Protein AF-A0A3C0FY92-F1 (afdb_monomer_lite)

Foldseek 3Di:
DWDDDPQWIWDDDDPDIDIDGPVCVVVCCVPPPVSVVSVVVVCVVVPVPPPVPPDDDPVVVDPPPDD

Secondary structure (DSSP, 8-state):
-EEEETTEEEEEETTEEEEEEGGGHHHHHHH-HHHHHHHHHHHHHHTTSSSSS----GGGS------

Structure (mmCIF, N/CA/C/O backbone):
data_AF-A0A3C0FY92-F1
#
_entry.id   AF-A0A3C0FY92-F1
#
loop_
_atom_site.group_PDB
_atom_site.id
_atom_site.type_symbol
_atom_site.label_atom_id
_atom_site.label_alt_id
_atom_site.label_comp_id
_atom_site.label_asym_id
_atom_site.label_entity_id
_atom_site.label_seq_id
_atom_site.pdbx_PDB_ins_code
_atom_site.Cartn_x
_atom_site.Cartn_y
_atom_site.Cartn_z
_atom_site.occupancy
_atom_site.B_iso_or_equiv
_atom_site.auth_seq_id
_atom_site.auth_comp_id
_atom_site.auth_asym_id
_atom_site.auth_atom_id
_atom_site.pdbx_PDB_model_num
ATOM 1 N N . TYR A 1 1 ? -10.814 8.379 -3.667 1.00 73.62 1 TYR A N 1
ATOM 2 C CA . TYR A 1 1 ? -9.862 7.350 -4.112 1.00 73.62 1 TYR A CA 1
ATOM 3 C C . TYR A 1 1 ? -8.422 7.849 -4.132 1.00 73.62 1 TYR A C 1
ATOM 5 O O . TYR A 1 1 ? -7.800 7.628 -3.112 1.00 73.62 1 TYR A O 1
ATOM 13 N N . ILE A 1 2 ? -7.863 8.565 -5.123 1.00 82.12 2 ILE A N 1
ATOM 14 C CA . ILE A 1 2 ? -6.466 9.075 -5.029 1.00 82.12 2 ILE A CA 1
ATOM 15 C C . ILE A 1 2 ? -6.354 10.536 -5.495 1.00 82.12 2 ILE A C 1
ATOM 17 O O . ILE A 1 2 ? -6.864 10.877 -6.557 1.00 82.12 2 ILE A O 1
ATOM 21 N N . SER A 1 3 ? -5.661 11.389 -4.733 1.00 88.38 3 SER A N 1
ATOM 22 C CA . SER A 1 3 ? -5.200 12.721 -5.171 1.00 88.38 3 SER A CA 1
ATOM 23 C C . SER A 1 3 ? -3.681 12.845 -5.036 1.00 88.38 3 SER A C 1
ATOM 25 O O . SER A 1 3 ? -3.079 12.096 -4.267 1.00 88.38 3 SER A O 1
ATOM 27 N N . ASN A 1 4 ? -3.040 13.758 -5.775 1.00 88.50 4 ASN A N 1
ATOM 28 C CA . ASN A 1 4 ? -1.605 14.014 -5.628 1.00 88.50 4 ASN A CA 1
ATOM 29 C C . ASN A 1 4 ? -1.288 15.487 -5.329 1.00 88.50 4 ASN A C 1
ATOM 31 O O . ASN A 1 4 ? -2.077 16.390 -5.596 1.00 88.50 4 ASN A O 1
ATOM 35 N N . SER A 1 5 ? -0.118 15.705 -4.736 1.00 85.44 5 SER A N 1
ATOM 36 C CA . SER A 1 5 ? 0.526 17.008 -4.606 1.00 85.44 5 SER A CA 1
ATOM 37 C C . SER A 1 5 ? 2.038 16.793 -4.645 1.00 85.44 5 SER A C 1
ATOM 39 O O . SER A 1 5 ? 2.642 16.269 -3.703 1.00 85.44 5 SER A O 1
ATOM 41 N N . GLY A 1 6 ? 2.648 17.113 -5.788 1.00 87.62 6 GLY A N 1
ATOM 42 C CA . GLY A 1 6 ? 4.051 16.801 -6.058 1.00 87.62 6 GLY A CA 1
ATOM 43 C C . GLY A 1 6 ? 4.328 15.294 -6.003 1.00 87.62 6 GLY A C 1
ATOM 44 O O . GLY A 1 6 ? 3.634 14.497 -6.629 1.00 87.62 6 GLY A O 1
ATOM 45 N N . ALA A 1 7 ? 5.342 14.896 -5.233 1.00 87.25 7 ALA A N 1
ATOM 46 C CA . ALA A 1 7 ? 5.734 13.492 -5.064 1.00 87.25 7 ALA A CA 1
ATOM 47 C C . ALA A 1 7 ? 4.782 12.669 -4.170 1.00 87.25 7 ALA A C 1
ATOM 49 O O . ALA A 1 7 ? 4.972 11.459 -4.021 1.00 87.25 7 ALA A O 1
ATOM 50 N N . TRP A 1 8 ? 3.787 13.313 -3.554 1.00 89.38 8 TRP A N 1
ATOM 51 C CA . TRP A 1 8 ? 2.890 12.696 -2.583 1.00 89.38 8 TRP A CA 1
ATOM 52 C C . TRP A 1 8 ? 1.532 12.374 -3.186 1.00 89.38 8 TRP A C 1
ATOM 54 O O . TRP A 1 8 ? 0.924 13.199 -3.863 1.00 89.38 8 TRP A O 1
ATOM 64 N N . PHE A 1 9 ? 1.039 11.188 -2.859 1.00 92.38 9 PHE A N 1
ATOM 65 C CA . PHE A 1 9 ? -0.294 10.691 -3.155 1.00 92.38 9 PHE A CA 1
ATOM 66 C C . PHE A 1 9 ? -1.078 10.580 -1.854 1.00 92.38 9 PHE A C 1
ATOM 68 O O . PHE A 1 9 ? -0.500 10.317 -0.799 1.00 92.38 9 PHE A O 1
ATOM 75 N N . ASN A 1 10 ? -2.387 10.781 -1.925 1.00 93.69 10 ASN A N 1
ATOM 76 C CA . ASN A 1 10 ? -3.302 10.613 -0.811 1.00 93.69 10 ASN A CA 1
ATOM 77 C C . ASN A 1 10 ? -4.452 9.696 -1.224 1.00 93.69 10 ASN A C 1
ATOM 79 O O . ASN A 1 10 ? -5.253 10.058 -2.086 1.00 93.69 10 ASN A O 1
ATOM 83 N N . LEU A 1 11 ? -4.508 8.515 -0.616 1.00 91.88 11 LEU A N 1
ATOM 84 C CA . LEU A 1 11 ? -5.563 7.531 -0.791 1.00 91.88 11 LEU A CA 1
ATOM 85 C C . LEU A 1 11 ? -6.673 7.797 0.220 1.00 91.88 11 LEU A C 1
ATOM 87 O O . LEU A 1 11 ? -6.391 7.832 1.413 1.00 91.88 11 LEU A O 1
ATOM 91 N N . LYS A 1 12 ? -7.915 7.953 -0.244 1.00 93.62 12 LYS A N 1
ATOM 92 C CA . LYS A 1 12 ? -9.102 8.073 0.615 1.00 93.62 12 LYS A CA 1
ATOM 93 C C . LYS A 1 12 ? -10.215 7.137 0.165 1.00 93.62 12 LYS A C 1
ATOM 95 O O . LYS A 1 12 ? -10.612 7.225 -1.005 1.00 93.62 12 LYS A O 1
ATOM 100 N N . LYS A 1 13 ? -10.728 6.320 1.089 1.00 90.31 13 LYS A N 1
ATOM 101 C CA . LYS A 1 13 ? -11.886 5.428 0.907 1.00 90.31 13 LYS A CA 1
ATOM 102 C C . LYS A 1 13 ? -12.527 5.095 2.256 1.00 90.31 13 LYS A C 1
ATOM 104 O O . LYS A 1 13 ? -11.810 4.697 3.157 1.00 90.31 13 LYS A O 1
ATOM 109 N N . ASP A 1 14 ? -13.839 5.268 2.400 1.00 89.44 14 ASP A N 1
ATOM 110 C CA . ASP A 1 14 ? -14.634 4.800 3.555 1.00 89.44 14 ASP A CA 1
ATOM 111 C C . ASP A 1 14 ? -14.032 5.082 4.947 1.00 89.44 14 ASP A C 1
ATOM 113 O O . ASP A 1 14 ? -14.025 4.239 5.838 1.00 89.44 14 ASP A O 1
ATOM 117 N N . GLY A 1 15 ? -13.497 6.292 5.140 1.00 90.94 15 GLY A N 1
ATOM 118 C CA . GLY A 1 15 ? -12.856 6.709 6.395 1.00 90.94 15 GLY A CA 1
ATOM 119 C C . GLY A 1 15 ? -11.375 6.335 6.522 1.00 90.94 15 GLY A C 1
ATOM 120 O O . GLY A 1 15 ? -10.693 6.870 7.392 1.00 90.94 15 GLY A O 1
ATOM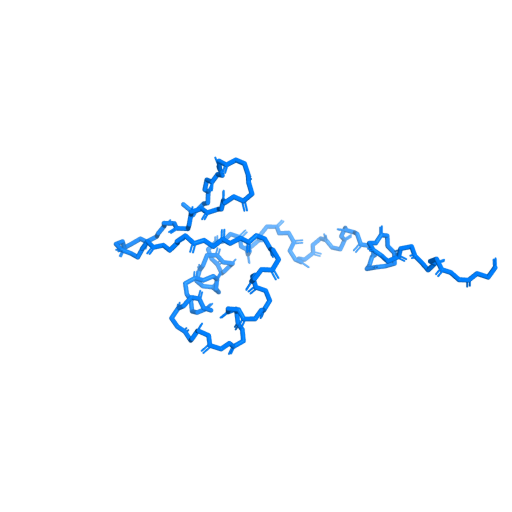 121 N N . TYR A 1 16 ? -10.847 5.504 5.623 1.00 92.50 16 TYR A N 1
ATOM 122 C CA . TYR A 1 16 ? -9.416 5.270 5.472 1.00 92.50 16 TYR A CA 1
ATOM 123 C C . TYR A 1 16 ? -8.756 6.425 4.714 1.00 92.50 16 TYR A C 1
ATOM 125 O O . TYR A 1 16 ? -9.203 6.807 3.627 1.00 92.50 16 TYR A O 1
ATOM 133 N N . GLU A 1 17 ? -7.667 6.961 5.270 1.00 94.25 17 GLU A N 1
ATOM 134 C CA . GLU A 1 17 ? -6.816 7.966 4.633 1.00 94.25 17 GLU A CA 1
ATOM 135 C C . GLU A 1 17 ? -5.339 7.591 4.775 1.00 94.25 17 GLU A C 1
ATOM 137 O O . GLU A 1 17 ? -4.843 7.366 5.879 1.00 94.25 17 GLU A O 1
ATOM 142 N N . LYS A 1 18 ? -4.608 7.561 3.657 1.00 93.88 18 LYS A N 1
ATOM 143 C CA . LYS A 1 18 ? -3.180 7.230 3.653 1.00 93.88 18 LYS A CA 1
ATOM 144 C C . LYS A 1 18 ? -2.417 8.071 2.648 1.00 93.88 18 LYS A C 1
ATOM 146 O O . LYS A 1 18 ? -2.665 8.003 1.444 1.00 93.88 18 LYS A O 1
ATOM 151 N N . LYS A 1 19 ? -1.411 8.794 3.140 1.00 94.94 19 LYS A N 1
ATOM 152 C CA . LYS A 1 19 ? -0.427 9.460 2.285 1.00 94.94 19 LYS A CA 1
ATOM 153 C C . LYS A 1 19 ? 0.751 8.543 1.998 1.00 94.94 19 LYS A C 1
ATOM 155 O O . LYS A 1 19 ? 1.279 7.912 2.907 1.00 94.94 19 LYS A O 1
ATOM 160 N N . PHE A 1 20 ? 1.182 8.507 0.745 1.00 91.62 20 PHE A N 1
ATOM 161 C CA . PHE A 1 20 ? 2.331 7.720 0.313 1.00 91.62 20 PHE A CA 1
ATOM 162 C C . PHE A 1 20 ? 3.055 8.402 -0.847 1.00 91.62 20 PHE A C 1
ATOM 164 O O . PHE A 1 20 ? 2.483 9.218 -1.564 1.00 91.62 20 PHE A O 1
ATOM 171 N N . GLN A 1 21 ? 4.328 8.076 -1.041 1.00 91.62 21 GLN A N 1
ATOM 172 C CA . GLN A 1 21 ? 5.053 8.444 -2.257 1.00 91.62 21 GLN A CA 1
ATOM 173 C C . GLN A 1 21 ? 4.945 7.309 -3.269 1.00 91.62 21 GLN A C 1
ATOM 175 O O . GLN A 1 21 ? 4.936 6.141 -2.880 1.00 91.62 21 GLN A O 1
ATOM 180 N N . LYS A 1 22 ? 4.941 7.627 -4.570 1.00 86.25 22 LYS A N 1
ATOM 181 C CA . LYS A 1 22 ? 4.871 6.604 -5.634 1.00 86.25 22 LYS A CA 1
ATOM 182 C C . LYS A 1 22 ? 5.944 5.520 -5.475 1.00 86.25 22 LYS A C 1
ATOM 184 O O . LYS A 1 22 ? 5.645 4.343 -5.631 1.00 86.25 22 LYS A O 1
ATOM 189 N N . SER A 1 23 ? 7.165 5.913 -5.109 1.00 89.12 23 SER A N 1
ATOM 190 C CA . SER A 1 23 ? 8.304 5.008 -4.895 1.00 89.12 23 SER A CA 1
ATOM 191 C C . SER A 1 23 ? 8.098 4.003 -3.760 1.00 89.12 23 SER A C 1
ATOM 193 O O . SER A 1 23 ? 8.733 2.957 -3.760 1.00 89.12 23 SER A O 1
ATOM 195 N N . LYS A 1 24 ? 7.215 4.301 -2.803 1.00 89.81 24 LYS A N 1
ATOM 196 C CA . LYS A 1 24 ? 6.923 3.445 -1.646 1.00 89.81 24 LYS A CA 1
ATOM 197 C C . LYS A 1 24 ? 5.678 2.589 -1.821 1.00 89.81 24 LYS A C 1
ATOM 199 O O . LYS A 1 24 ? 5.394 1.762 -0.965 1.00 89.81 24 LYS A O 1
ATOM 204 N N . PHE A 1 25 ? 4.959 2.741 -2.933 1.00 86.69 25 PHE A N 1
ATOM 205 C CA . PHE A 1 25 ? 3.718 2.012 -3.168 1.00 86.69 25 PHE A CA 1
ATOM 206 C C . PHE A 1 25 ? 3.908 0.491 -3.123 1.00 86.69 25 PHE A C 1
ATOM 208 O O . PHE A 1 25 ? 3.140 -0.188 -2.454 1.00 86.69 25 PHE A O 1
ATOM 215 N N . ALA A 1 26 ? 4.928 -0.042 -3.806 1.00 85.69 26 ALA A N 1
ATOM 216 C CA . ALA A 1 26 ? 5.152 -1.487 -3.881 1.00 85.69 26 ALA A CA 1
ATOM 217 C C . ALA A 1 26 ? 5.491 -2.093 -2.511 1.00 85.69 26 ALA A C 1
ATOM 219 O O . ALA A 1 26 ? 4.970 -3.151 -2.167 1.00 85.69 26 ALA A O 1
ATOM 220 N N . ASP A 1 27 ? 6.319 -1.407 -1.724 1.00 89.88 27 ASP A N 1
ATOM 221 C CA . ASP A 1 27 ? 6.682 -1.838 -0.372 1.00 89.88 27 ASP A CA 1
ATOM 222 C C . ASP A 1 27 ? 5.451 -1.794 0.541 1.00 89.88 27 ASP A C 1
ATOM 224 O O . ASP A 1 27 ? 5.108 -2.788 1.175 1.00 89.88 27 ASP A O 1
ATOM 228 N N . MET A 1 28 ? 4.688 -0.696 0.500 1.00 89.25 28 MET A N 1
ATOM 229 C CA . MET A 1 28 ? 3.449 -0.558 1.270 1.00 89.25 28 MET A CA 1
ATOM 230 C C . MET A 1 28 ? 2.397 -1.597 0.873 1.00 89.25 28 MET A C 1
ATOM 232 O O . MET A 1 28 ? 1.774 -2.194 1.737 1.00 89.25 28 MET A O 1
ATOM 236 N N . ALA A 1 29 ? 2.214 -1.889 -0.413 1.00 86.31 29 ALA A N 1
ATOM 237 C CA . ALA A 1 29 ? 1.279 -2.925 -0.849 1.00 86.31 29 ALA A CA 1
ATOM 238 C C . ALA A 1 29 ? 1.683 -4.338 -0.372 1.00 86.31 29 ALA A C 1
ATOM 240 O O . ALA A 1 29 ? 0.830 -5.219 -0.244 1.00 86.31 29 ALA A O 1
ATOM 241 N N . ARG A 1 30 ? 2.969 -4.587 -0.100 1.00 84.69 30 ARG A N 1
ATOM 242 C CA . ARG A 1 30 ? 3.442 -5.874 0.436 1.00 84.69 30 ARG A CA 1
ATOM 243 C C . ARG A 1 30 ? 3.329 -5.940 1.954 1.00 84.69 30 ARG A C 1
ATOM 245 O O . ARG A 1 30 ? 2.821 -6.936 2.472 1.00 84.69 30 ARG A O 1
ATOM 252 N N . GLU A 1 31 ? 3.797 -4.899 2.631 1.00 94.06 31 GLU A N 1
ATOM 253 C CA . GLU A 1 31 ? 4.027 -4.880 4.078 1.00 94.06 31 GLU A CA 1
ATOM 254 C C . GLU A 1 31 ? 2.826 -4.349 4.869 1.00 94.06 31 GLU A C 1
ATOM 256 O O . GLU A 1 31 ? 2.577 -4.789 5.990 1.00 94.06 31 GLU A O 1
ATOM 261 N N . ASP A 1 32 ? 2.045 -3.443 4.282 1.00 93.50 32 ASP A N 1
ATOM 262 C CA . ASP A 1 32 ? 0.884 -2.829 4.917 1.00 93.50 32 ASP A CA 1
ATOM 263 C C . ASP A 1 32 ? -0.404 -3.526 4.460 1.00 93.50 32 ASP A C 1
ATOM 265 O O . ASP A 1 32 ? -0.956 -3.275 3.383 1.00 93.50 32 ASP A O 1
ATOM 269 N N . ALA A 1 33 ? -0.875 -4.448 5.300 1.00 93.31 33 ALA A N 1
ATOM 270 C CA . ALA A 1 33 ? -2.049 -5.265 5.017 1.00 93.31 33 ALA A CA 1
ATOM 271 C C . ALA A 1 33 ? -3.337 -4.438 4.858 1.00 93.31 33 ALA A C 1
ATOM 273 O O . ALA A 1 33 ? -4.188 -4.797 4.043 1.00 93.31 33 ALA A O 1
ATOM 274 N N . GLU A 1 34 ? -3.480 -3.340 5.604 1.00 93.44 34 GLU A N 1
ATOM 275 C CA . GLU A 1 34 ? -4.656 -2.469 5.535 1.00 93.44 34 GLU A CA 1
ATOM 276 C C . GLU A 1 34 ? -4.637 -1.649 4.244 1.00 93.44 34 GLU A C 1
ATOM 278 O O . GLU A 1 34 ? -5.621 -1.633 3.504 1.00 93.44 34 GLU A O 1
ATOM 283 N N . PHE A 1 35 ? -3.485 -1.062 3.905 1.00 91.19 35 PHE A N 1
ATOM 284 C CA . PHE A 1 35 ? -3.300 -0.365 2.634 1.00 91.19 35 PHE A CA 1
ATOM 285 C C . PHE A 1 35 ? -3.559 -1.285 1.440 1.00 91.19 35 PHE A C 1
ATOM 287 O O . PHE A 1 35 ? -4.290 -0.903 0.525 1.00 91.19 35 PHE A O 1
ATOM 294 N N . ARG A 1 36 ? -3.017 -2.511 1.462 1.00 91.88 36 ARG A N 1
ATOM 295 C CA . ARG A 1 36 ? -3.271 -3.509 0.416 1.00 91.88 36 ARG A CA 1
ATOM 296 C C . ARG A 1 36 ? -4.756 -3.824 0.294 1.00 91.88 36 ARG A C 1
ATOM 298 O O . ARG A 1 36 ? -5.258 -3.847 -0.824 1.00 91.88 36 ARG A O 1
ATOM 305 N N . LYS A 1 37 ? -5.447 -4.066 1.411 1.00 93.62 37 LYS A N 1
ATOM 306 C CA . LYS A 1 37 ? -6.880 -4.375 1.405 1.00 93.62 37 LYS A CA 1
ATOM 307 C C . LYS A 1 37 ? -7.678 -3.251 0.748 1.00 93.62 37 LYS A C 1
ATOM 309 O O . LYS A 1 37 ? -8.420 -3.514 -0.183 1.00 93.62 37 LYS A O 1
ATOM 314 N N . VAL A 1 38 ? -7.457 -2.003 1.158 1.00 92.88 38 VAL A N 1
ATOM 315 C CA . VAL A 1 38 ? -8.174 -0.851 0.593 1.00 92.88 38 VAL A CA 1
ATOM 316 C C . VAL A 1 38 ? -7.886 -0.685 -0.899 1.00 92.88 38 VAL A C 1
ATOM 318 O O . VAL A 1 38 ? -8.795 -0.389 -1.666 1.00 92.88 38 VAL A O 1
ATOM 321 N N . ILE A 1 39 ? -6.639 -0.889 -1.334 1.00 89.50 39 ILE A N 1
ATOM 322 C CA . ILE A 1 39 ? -6.289 -0.867 -2.759 1.00 89.50 39 ILE A CA 1
ATOM 323 C C . ILE A 1 39 ? -7.018 -1.973 -3.525 1.00 89.50 39 ILE A C 1
ATOM 325 O O . ILE A 1 39 ? -7.553 -1.689 -4.591 1.00 89.50 39 ILE A O 1
ATOM 329 N N . LEU A 1 40 ? -7.067 -3.199 -2.999 1.00 88.44 40 LEU A N 1
ATOM 330 C CA . LEU A 1 40 ? -7.803 -4.301 -3.623 1.00 88.44 40 LEU A CA 1
ATOM 331 C C . LEU A 1 40 ? -9.302 -4.015 -3.671 1.00 88.44 40 LEU A C 1
ATOM 333 O O . LEU A 1 40 ? -9.886 -4.166 -4.728 1.00 88.44 40 LEU A O 1
ATOM 337 N N . ASP A 1 41 ? -9.893 -3.485 -2.601 1.00 89.75 41 ASP A N 1
ATOM 338 C CA . ASP A 1 41 ? -11.307 -3.103 -2.585 1.00 89.75 41 ASP A CA 1
ATOM 339 C C . ASP A 1 41 ? -11.602 -2.010 -3.631 1.00 89.75 41 ASP A C 1
ATOM 341 O O . ASP A 1 41 ? -12.691 -1.945 -4.190 1.00 89.75 41 ASP A O 1
ATOM 345 N N . ILE A 1 42 ? -10.662 -1.089 -3.877 1.00 86.75 42 ILE A N 1
ATOM 346 C CA . ILE A 1 42 ? -10.783 -0.074 -4.942 1.00 86.75 42 ILE A CA 1
ATOM 347 C C . ILE A 1 42 ? -10.646 -0.716 -6.312 1.00 86.75 42 ILE A C 1
ATOM 349 O O . ILE A 1 42 ? -11.393 -0.369 -7.216 1.00 86.75 42 ILE A O 1
ATOM 353 N N . ILE A 1 43 ? -9.689 -1.627 -6.477 1.00 82.50 43 ILE A N 1
ATOM 354 C CA . ILE A 1 43 ? -9.512 -2.374 -7.719 1.00 82.50 43 ILE A CA 1
ATOM 355 C C . ILE A 1 43 ? -10.778 -3.179 -8.003 1.00 82.50 43 ILE A C 1
ATOM 357 O O . ILE A 1 43 ? -11.274 -3.082 -9.108 1.00 82.50 43 ILE A O 1
ATOM 361 N N . ASP A 1 44 ? -11.354 -3.885 -7.039 1.00 82.56 44 ASP A N 1
ATOM 362 C CA . ASP A 1 44 ? -12.582 -4.660 -7.224 1.00 82.56 44 ASP A CA 1
ATOM 363 C C . ASP A 1 44 ? -13.788 -3.765 -7.569 1.00 82.56 44 ASP A C 1
ATOM 365 O O . ASP A 1 44 ? -14.596 -4.129 -8.423 1.00 82.56 44 ASP A O 1
ATOM 369 N N . GLU A 1 45 ? -13.889 -2.565 -6.982 1.00 80.81 45 GLU A N 1
ATOM 370 C CA . GLU A 1 45 ? -14.901 -1.563 -7.366 1.00 80.81 45 GLU A CA 1
ATOM 371 C C . GLU A 1 45 ? -14.686 -0.999 -8.781 1.00 80.81 45 GLU A C 1
ATOM 373 O O . GLU A 1 45 ? -15.648 -0.782 -9.519 1.00 80.81 45 GLU A O 1
ATOM 378 N N . GLU A 1 46 ? -13.434 -0.762 -9.17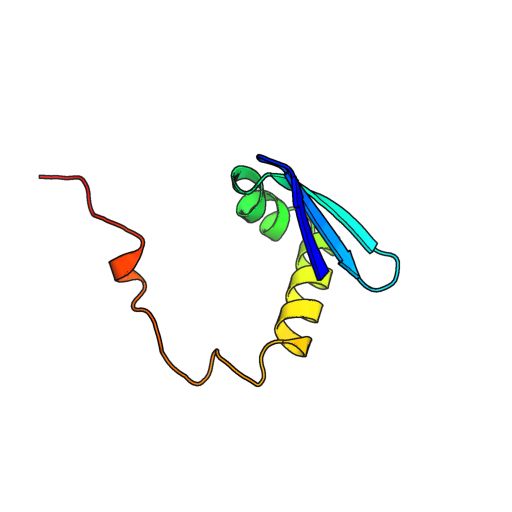7 1.00 71.12 46 GLU A N 1
ATOM 379 C CA . GLU A 1 46 ? -13.067 -0.108 -10.441 1.00 71.12 46 GLU A CA 1
ATOM 38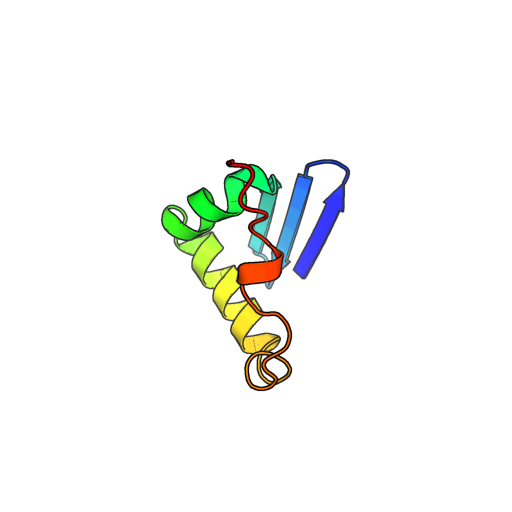0 C C . GLU A 1 46 ? -12.816 -1.114 -11.596 1.00 71.12 46 GLU A C 1
ATOM 382 O O . GLU A 1 46 ? -12.815 -0.753 -12.778 1.00 71.12 46 GLU A O 1
ATOM 387 N N . VAL A 1 47 ? -12.631 -2.405 -11.299 1.00 56.53 47 VAL A N 1
ATOM 388 C CA . VAL A 1 47 ? -12.249 -3.480 -12.232 1.00 56.53 47 VAL A CA 1
ATOM 389 C C . VAL A 1 47 ? -13.391 -4.485 -12.408 1.00 56.53 47 VAL A C 1
ATOM 391 O O . VAL A 1 47 ? -13.277 -5.682 -12.182 1.00 56.53 47 VAL A O 1
ATOM 394 N N . ILE A 1 48 ? -14.479 -3.978 -12.990 1.00 50.72 48 ILE A N 1
ATOM 395 C CA . ILE A 1 48 ? -15.227 -4.684 -14.047 1.00 50.72 48 ILE A CA 1
ATOM 396 C C . ILE A 1 48 ? -14.867 -4.123 -15.443 1.00 50.72 48 ILE A C 1
ATOM 398 O O . ILE A 1 48 ? -15.225 -4.715 -16.457 1.00 50.72 48 ILE A O 1
ATOM 402 N N . MET A 1 49 ? -14.106 -3.021 -15.566 1.00 47.41 49 MET A N 1
ATOM 403 C CA . MET A 1 49 ? -14.016 -2.312 -16.858 1.00 47.41 49 MET A CA 1
ATOM 404 C C . MET A 1 49 ? -12.694 -2.375 -17.646 1.00 47.41 49 MET A C 1
ATOM 406 O O . MET A 1 49 ? -12.733 -2.000 -18.822 1.00 47.41 49 MET A O 1
ATOM 410 N N . LYS A 1 50 ? -11.543 -2.834 -17.112 1.00 47.12 50 LYS A N 1
ATOM 411 C CA . LYS A 1 50 ? -10.269 -2.793 -17.888 1.00 47.12 50 LYS A CA 1
ATOM 412 C C . LYS A 1 50 ? -9.253 -3.939 -17.750 1.00 47.12 50 LYS A C 1
ATOM 414 O O . LYS A 1 50 ? -8.334 -3.965 -18.559 1.00 47.12 50 LYS A O 1
ATOM 419 N N . PHE A 1 51 ? -9.408 -4.915 -16.851 1.00 41.50 51 PHE A N 1
ATOM 420 C CA . PHE A 1 51 ? -8.508 -6.090 -16.852 1.00 41.50 51 PHE A CA 1
ATOM 421 C C . PHE A 1 51 ? -8.885 -7.158 -17.895 1.00 41.50 51 PHE A C 1
ATOM 423 O O . PHE A 1 51 ? -8.017 -7.913 -18.323 1.00 41.50 51 PHE A O 1
ATOM 430 N N . ASP A 1 52 ? -10.134 -7.172 -18.378 1.00 45.09 52 ASP A N 1
ATOM 431 C CA . ASP A 1 52 ? -10.562 -8.043 -19.489 1.00 45.09 52 ASP A CA 1
ATOM 432 C C . ASP A 1 52 ? -10.125 -7.500 -20.869 1.00 45.09 52 ASP A C 1
ATOM 434 O O . ASP A 1 52 ? -9.908 -8.238 -21.829 1.00 45.09 52 ASP A O 1
ATOM 438 N N . LYS A 1 53 ? -9.887 -6.185 -20.979 1.00 44.25 53 LYS A N 1
ATOM 439 C CA . LYS A 1 53 ? -9.362 -5.565 -22.202 1.00 44.25 53 LYS A CA 1
ATOM 440 C C . LYS A 1 53 ? -7.857 -5.367 -22.094 1.00 44.25 53 LYS A C 1
ATOM 442 O O . LYS A 1 53 ? -7.407 -4.254 -21.849 1.00 44.25 53 LYS A O 1
ATOM 447 N N . ARG A 1 54 ? -7.111 -6.456 -22.317 1.00 47.69 54 ARG A N 1
ATOM 448 C CA . ARG A 1 54 ? -5.676 -6.493 -22.670 1.00 47.69 54 ARG A CA 1
ATOM 449 C C . ARG A 1 54 ? -5.239 -5.241 -23.453 1.00 47.69 54 ARG A C 1
ATOM 451 O O . ARG A 1 54 ? -5.309 -5.221 -24.679 1.00 47.69 54 ARG A O 1
ATOM 458 N N . LEU A 1 55 ? -4.795 -4.198 -22.764 1.00 40.84 55 LEU A N 1
ATOM 459 C CA . LEU A 1 55 ? -4.229 -2.998 -23.374 1.00 40.84 55 LEU A CA 1
ATOM 460 C C . LEU A 1 55 ? -2.989 -2.610 -22.578 1.00 40.84 55 LEU A C 1
ATOM 462 O O . LEU A 1 55 ? -3.092 -2.034 -21.498 1.00 40.84 55 LEU A O 1
ATOM 466 N N . GLY A 1 56 ? -1.834 -2.945 -23.146 1.00 40.50 56 GLY A N 1
ATOM 467 C CA . GLY A 1 56 ? -0.511 -2.574 -22.656 1.00 40.50 56 GLY A CA 1
ATOM 468 C C . GLY A 1 56 ? 0.308 -3.806 -22.311 1.00 40.50 56 GLY A C 1
ATOM 469 O O . GLY A 1 56 ? 0.178 -4.355 -21.219 1.00 40.50 56 GLY A O 1
ATOM 470 N N . GLU A 1 57 ? 1.138 -4.263 -23.246 1.00 43.28 57 GLU A N 1
ATOM 471 C CA . G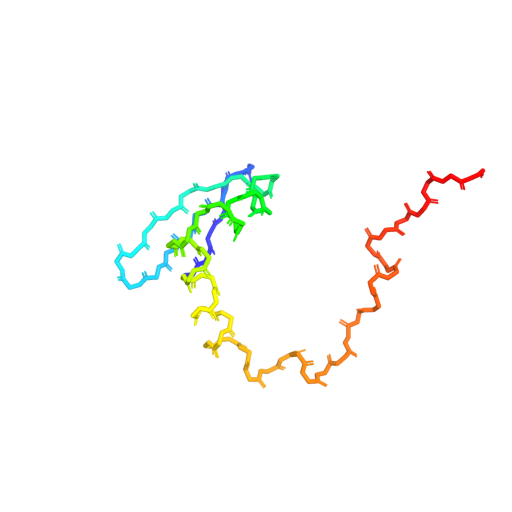LU A 1 57 ? 2.171 -5.238 -22.919 1.00 43.28 57 GLU A CA 1
ATOM 472 C C . GLU A 1 57 ? 3.094 -4.667 -21.832 1.00 43.28 57 GLU A C 1
ATOM 474 O O . GLU A 1 57 ? 3.523 -3.514 -21.905 1.00 43.28 57 GLU A O 1
ATOM 479 N N . ALA A 1 58 ? 3.432 -5.486 -20.830 1.00 46.78 58 ALA A N 1
ATOM 480 C CA . ALA A 1 58 ? 4.372 -5.120 -19.767 1.00 46.78 58 ALA A CA 1
ATOM 481 C C . ALA A 1 58 ? 5.763 -4.717 -20.305 1.00 46.78 58 ALA A C 1
ATOM 483 O O . ALA A 1 58 ? 6.509 -4.027 -19.614 1.00 46.78 58 ALA A O 1
ATOM 484 N N . SER A 1 59 ? 6.074 -5.095 -21.550 1.00 50.31 59 SER A N 1
ATOM 485 C CA . SER A 1 59 ? 7.264 -4.707 -22.313 1.00 50.31 59 SER A CA 1
ATOM 486 C C . SER A 1 59 ? 7.365 -3.199 -22.581 1.00 50.31 59 SER A C 1
ATOM 488 O O . SER A 1 59 ? 8.462 -2.702 -22.787 1.00 50.31 59 SER A O 1
ATOM 490 N N . GLN A 1 60 ? 6.264 -2.437 -22.536 1.00 51.69 60 GLN A N 1
ATOM 491 C CA . GLN A 1 60 ? 6.300 -0.985 -22.782 1.00 51.69 60 GLN A CA 1
ATOM 492 C C . GLN A 1 60 ? 6.752 -0.147 -21.576 1.00 51.69 60 GLN A C 1
ATOM 494 O O . GLN A 1 60 ? 6.950 1.058 -21.714 1.00 51.69 60 GLN A O 1
ATOM 499 N N . TYR A 1 61 ? 6.881 -0.751 -20.391 1.00 49.44 61 TYR A N 1
ATOM 500 C CA . TYR A 1 61 ? 7.239 -0.042 -19.154 1.00 49.44 61 TYR A CA 1
ATOM 501 C C . TYR A 1 61 ? 8.636 -0.390 -18.622 1.00 49.44 61 TYR A C 1
ATOM 503 O O . TYR A 1 61 ? 9.101 0.261 -17.686 1.00 49.44 61 TYR A O 1
ATOM 511 N N . TYR A 1 62 ? 9.307 -1.365 -19.235 1.00 52.12 62 TYR A N 1
ATOM 512 C CA . TYR A 1 62 ? 10.718 -1.665 -19.027 1.00 52.12 62 TYR A CA 1
ATOM 513 C C . TYR A 1 62 ? 11.430 -1.435 -20.360 1.00 52.12 62 TYR A C 1
ATOM 515 O O . TYR A 1 62 ? 11.503 -2.330 -21.194 1.00 52.12 62 TYR A O 1
ATOM 523 N N . GLU A 1 63 ? 11.915 -0.216 -20.596 1.00 48.25 63 GLU A N 1
ATOM 524 C CA . GLU A 1 63 ? 13.014 -0.061 -21.546 1.00 48.25 63 GLU A CA 1
ATOM 525 C C . GLU A 1 63 ? 14.218 -0.756 -20.911 1.00 48.25 63 GLU A C 1
ATOM 527 O O . GLU A 1 63 ? 14.770 -0.256 -19.924 1.00 48.25 63 GLU A O 1
ATOM 532 N N . ASP A 1 64 ? 14.584 -1.920 -21.452 1.00 47.38 64 ASP A N 1
ATOM 533 C CA . ASP A 1 64 ? 15.900 -2.522 -21.261 1.00 47.38 64 ASP A CA 1
ATOM 534 C C . ASP A 1 64 ? 16.946 -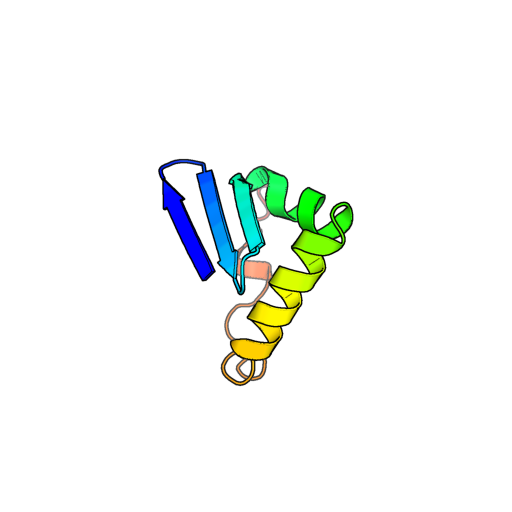1.505 -21.743 1.00 47.38 64 ASP A C 1
ATOM 536 O O . ASP A 1 64 ? 17.375 -1.487 -22.896 1.00 47.38 64 ASP A O 1
ATOM 540 N N . ASN A 1 65 ? 17.338 -0.601 -20.845 1.00 52.81 65 ASN A N 1
ATOM 541 C CA . ASN A 1 65 ? 18.616 0.081 -20.926 1.00 52.81 65 ASN A CA 1
ATOM 542 C C . ASN A 1 65 ? 19.677 -0.959 -20.596 1.00 52.81 65 ASN A C 1
ATOM 544 O O . ASN A 1 65 ? 20.094 -1.038 -19.449 1.00 52.81 65 ASN A O 1
ATOM 548 N N . GLU A 1 66 ? 20.060 -1.762 -21.581 1.00 47.22 66 GLU A N 1
ATOM 549 C CA . GLU A 1 66 ? 21.359 -2.430 -21.640 1.00 47.22 66 GLU A CA 1
ATOM 550 C C . GLU A 1 66 ? 21.489 -3.147 -22.989 1.00 47.22 66 GLU A C 1
ATOM 552 O O . GLU A 1 66 ? 21.004 -4.261 -23.157 1.00 47.22 66 GLU A O 1
ATOM 557 N N . THR A 1 67 ? 22.116 -2.502 -23.980 1.00 40.19 67 THR A N 1
ATOM 558 C CA . THR A 1 67 ? 23.401 -2.936 -24.573 1.00 40.19 67 THR A CA 1
ATOM 559 C C . THR A 1 67 ? 23.986 -1.816 -25.434 1.00 40.19 67 THR A C 1
ATOM 561 O O . THR A 1 67 ? 23.222 -1.212 -26.219 1.00 40.19 67 THR A O 1
#

Sequence (67 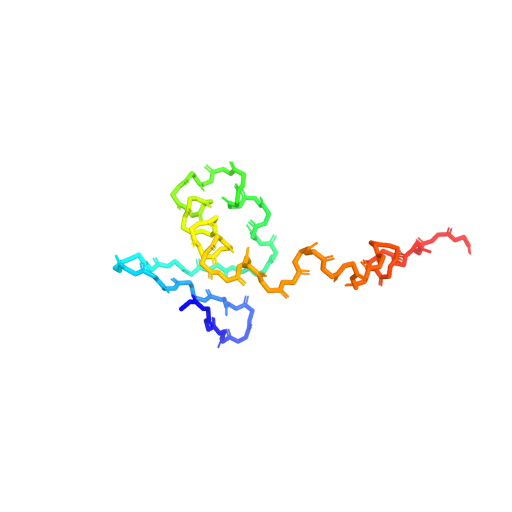aa):
YISNSGAWFNLKKDGYEKKFQKSKFADMAREDAEFRKVILDIIDEEVIMKFDKRLGEASQYYEDNET

Radius of gyration: 14.57 Å; chains: 1; bounding box: 39×25×31 Å

pLDDT: mean 75.78, std 19.9, range [40.19, 94.94]